Protein AF-A0A0S4MHW8-F1 (afdb_monomer_lite)

InterPro domains:
  IPR002119 Histone H2A 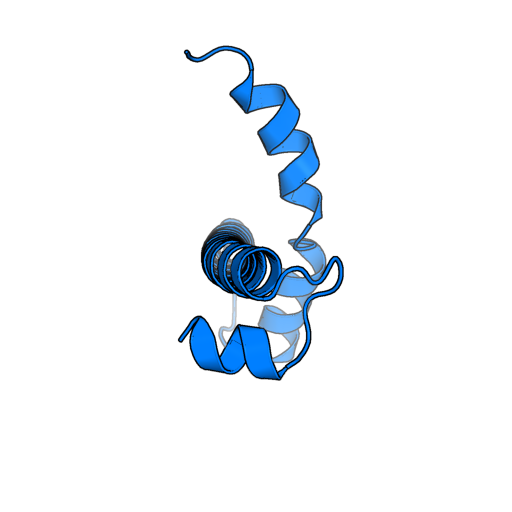[PR00620] (4-26)
  IPR002119 Histone H2A [PR00620] (33-48)
  IPR002119 Histone H2A [PR00620] (48-61)
  IPR002119 Histone H2A [PR00620] (62-76)
  IPR002119 Histone H2A [PTHR23430] (11-78)
  IPR002119 Histone H2A [SM00414] (2-78)
  IPR007125 Core Histone H2A/H2B/H3 domain [PF00125] (13-78)
  IPR009072 Histone-fold [G3DSA:1.10.20.10] (6-78)
  IPR009072 Histone-fold [SSF47113] (15-78)
  IPR061508 Histone H2A, histone fold [cd00074] (16-78)

Organism: Echinococcus multilocularis (NCBI:txid6211)

pLDDT: mean 74.27, std 17.25, range [29.86, 88.81]

Sequence (78 aa):
MVTVSNVMLSRWNRMFLVGRVHRVLRRGNYAERVVAGAPVCMAAVLEYLATEVLEMAGNAARDNKKTRIIPRHLWLAI

Secondary structure (DSSP, 8-state):
--SSHHHHHHHHTTTS-HHHHHHHHHHTT--SS--TTHHHHHHHHHHHHHHHHHHHHHHHHHHTT-SS--HHHHHHH-

Radius of gyration: 16.33 Å; chains: 1; bounding box: 36×24×47 Å

Structure (mmCIF, N/CA/C/O backbone):
data_AF-A0A0S4MHW8-F1
#
_entry.id   AF-A0A0S4MHW8-F1
#
loop_
_atom_site.group_PDB
_atom_site.id
_atom_site.type_symbol
_atom_site.label_atom_id
_atom_site.label_alt_id
_atom_site.label_comp_id
_atom_site.label_asym_id
_atom_site.label_entity_id
_atom_site.label_seq_id
_atom_site.pdbx_PDB_ins_code
_atom_site.Cartn_x
_atom_site.Cartn_y
_atom_site.Cartn_z
_atom_site.occupancy
_atom_site.B_iso_or_equiv
_atom_site.auth_seq_id
_atom_site.auth_comp_id
_atom_site.auth_asym_id
_atom_site.auth_atom_id
_atom_site.pdbx_PDB_model_num
ATOM 1 N N . MET A 1 1 ? 17.430 16.631 13.541 1.00 40.03 1 MET A N 1
ATOM 2 C CA . MET A 1 1 ? 16.344 15.895 12.850 1.00 40.03 1 MET A CA 1
ATOM 3 C C . MET A 1 1 ? 16.712 15.570 11.390 1.00 40.03 1 MET A C 1
ATOM 5 O O . MET A 1 1 ? 15.981 15.969 10.503 1.00 40.03 1 MET A O 1
ATOM 9 N N . VAL A 1 2 ? 17.820 14.857 11.099 1.00 42.94 2 VAL A N 1
ATOM 10 C CA . VAL A 1 2 ? 18.094 14.342 9.721 1.00 42.94 2 VAL A CA 1
ATOM 11 C C . VAL A 1 2 ? 18.809 12.970 9.694 1.00 42.94 2 VAL A C 1
ATOM 13 O O . VAL A 1 2 ? 18.799 12.292 8.677 1.00 42.94 2 VAL A O 1
ATOM 16 N N . THR A 1 3 ? 19.380 12.465 10.793 1.00 34.47 3 THR A N 1
ATOM 17 C CA . THR A 1 3 ? 20.263 11.277 10.723 1.00 34.47 3 THR A CA 1
ATOM 18 C C . THR A 1 3 ? 19.603 9.919 11.005 1.00 34.47 3 THR A C 1
ATOM 20 O O . THR A 1 3 ? 20.214 8.894 10.719 1.00 34.47 3 THR A O 1
ATOM 23 N N . VAL A 1 4 ? 18.353 9.863 11.488 1.00 45.19 4 VAL A N 1
ATOM 24 C CA . VAL A 1 4 ? 17.647 8.583 11.759 1.00 45.19 4 VAL A CA 1
ATOM 25 C C . VAL A 1 4 ? 16.848 8.082 10.540 1.00 45.19 4 VAL A C 1
ATOM 27 O O . VAL A 1 4 ? 16.519 6.900 10.442 1.00 45.19 4 VAL A O 1
ATOM 30 N N . SER A 1 5 ? 16.602 8.942 9.549 1.00 40.31 5 SER A N 1
ATOM 31 C CA . SER A 1 5 ? 15.736 8.625 8.407 1.00 40.31 5 SER A CA 1
ATOM 32 C C . SER A 1 5 ? 16.348 7.605 7.439 1.00 40.31 5 SER A C 1
ATOM 34 O O . SER A 1 5 ? 15.616 6.820 6.849 1.00 40.31 5 SER A O 1
ATOM 36 N N . ASN A 1 6 ? 17.678 7.542 7.296 1.00 36.25 6 ASN A N 1
ATOM 37 C CA . ASN A 1 6 ? 18.303 6.739 6.231 1.00 36.25 6 ASN A CA 1
ATOM 38 C C . ASN A 1 6 ? 18.295 5.215 6.514 1.00 36.25 6 ASN A C 1
ATOM 40 O O . ASN A 1 6 ? 18.152 4.391 5.608 1.00 36.25 6 ASN A O 1
ATOM 44 N N . VAL A 1 7 ? 18.362 4.813 7.789 1.00 39.47 7 VAL A N 1
ATOM 45 C CA . VAL A 1 7 ? 18.271 3.389 8.183 1.00 39.47 7 VAL A CA 1
ATOM 46 C C . VAL A 1 7 ? 16.818 2.902 8.207 1.00 39.47 7 VAL A C 1
ATOM 48 O O . VAL A 1 7 ? 16.544 1.741 7.902 1.00 39.47 7 VAL A O 1
ATOM 51 N N . MET A 1 8 ? 15.861 3.782 8.519 1.00 37.53 8 MET A N 1
ATOM 52 C CA . MET A 1 8 ? 14.441 3.443 8.439 1.00 37.53 8 MET A CA 1
ATOM 53 C C . MET A 1 8 ? 13.986 3.354 6.971 1.00 37.53 8 MET A C 1
ATOM 55 O O . MET A 1 8 ? 13.410 2.340 6.591 1.00 37.53 8 MET A O 1
ATOM 59 N N . LEU A 1 9 ? 14.366 4.302 6.107 1.00 35.97 9 LEU A N 1
ATOM 60 C CA . LEU A 1 9 ? 14.047 4.274 4.668 1.00 35.97 9 LEU A CA 1
ATOM 61 C C . LEU A 1 9 ? 14.509 2.983 3.968 1.00 35.97 9 LEU A C 1
ATOM 63 O O . LEU A 1 9 ? 13.771 2.417 3.164 1.00 35.97 9 LEU A O 1
ATOM 67 N N . SER A 1 10 ? 15.682 2.445 4.317 1.00 41.16 10 SER A N 1
ATOM 68 C CA . SER A 1 10 ? 16.167 1.173 3.750 1.00 41.16 10 SER A CA 1
ATOM 69 C C . SER A 1 10 ? 15.401 -0.066 4.245 1.00 41.16 10 SER A C 1
ATOM 71 O O . SER A 1 10 ? 15.318 -1.062 3.520 1.00 41.16 10 SER A O 1
ATOM 73 N N . ARG A 1 11 ? 14.796 -0.017 5.443 1.00 39.84 11 ARG A N 1
ATOM 74 C CA . ARG A 1 11 ? 13.903 -1.075 5.958 1.00 39.84 11 ARG A CA 1
ATOM 75 C C . ARG A 1 11 ? 12.486 -0.978 5.387 1.00 39.84 11 ARG A C 1
ATOM 77 O O . ARG A 1 11 ? 11.879 -2.023 5.166 1.00 39.84 11 ARG A O 1
ATOM 84 N N . TRP A 1 12 ? 11.997 0.232 5.124 1.00 29.86 12 TRP A N 1
ATOM 85 C CA . TRP A 1 12 ? 10.648 0.497 4.610 1.00 29.86 12 TRP A CA 1
ATOM 86 C C . TRP A 1 12 ? 10.522 0.335 3.086 1.00 29.86 12 TRP A C 1
ATOM 88 O O . TRP A 1 12 ? 9.527 -0.222 2.633 1.00 29.86 12 TRP A O 1
ATOM 98 N N . ASN A 1 13 ? 11.609 0.534 2.320 1.00 44.25 13 ASN A N 1
ATOM 99 C CA . ASN A 1 13 ? 11.748 0.140 0.897 1.00 44.25 13 ASN A CA 1
ATOM 100 C C . ASN A 1 13 ? 11.539 -1.380 0.617 1.00 44.25 13 ASN A C 1
ATOM 102 O O . ASN A 1 13 ? 11.748 -1.879 -0.490 1.00 44.25 13 ASN A O 1
ATOM 106 N N . ARG A 1 14 ? 11.162 -2.160 1.635 1.00 51.50 14 ARG A N 1
ATOM 107 C CA . ARG A 1 14 ? 10.831 -3.587 1.570 1.00 5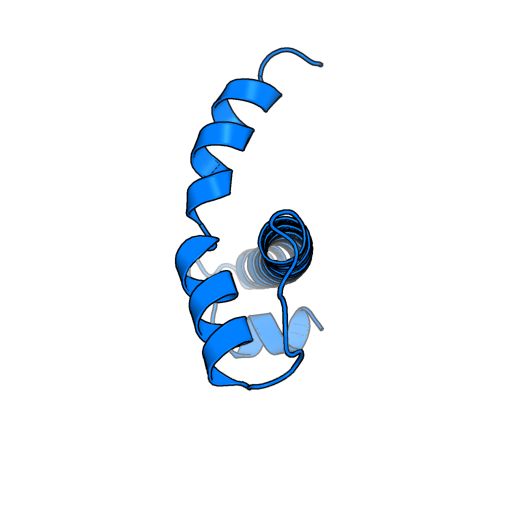1.50 14 ARG A CA 1
ATOM 108 C C . ARG A 1 14 ? 9.327 -3.863 1.699 1.00 51.50 14 ARG A C 1
ATOM 110 O O . ARG A 1 14 ? 8.915 -4.988 1.418 1.00 51.50 14 ARG A O 1
ATOM 117 N N . MET A 1 15 ? 8.517 -2.891 2.126 1.00 54.91 15 MET A N 1
ATOM 118 C CA . MET A 1 15 ? 7.120 -3.131 2.504 1.00 54.91 15 MET A CA 1
ATOM 119 C C . MET A 1 15 ? 6.201 -3.250 1.280 1.00 54.91 15 MET A C 1
ATOM 121 O O . MET A 1 15 ? 5.372 -4.159 1.220 1.00 54.91 15 MET A O 1
ATOM 125 N N . PHE A 1 16 ? 6.459 -2.469 0.229 1.00 58.34 16 PHE A N 1
ATOM 126 C CA . PHE A 1 16 ? 6.000 -2.772 -1.124 1.00 58.34 16 PHE A CA 1
ATOM 127 C C . PHE A 1 16 ? 7.176 -3.314 -1.928 1.00 58.34 16 PHE A C 1
ATOM 129 O O . PHE A 1 16 ? 8.061 -2.581 -2.351 1.00 58.34 16 PHE A O 1
ATOM 136 N N . LEU A 1 17 ? 7.207 -4.634 -2.130 1.00 63.25 17 LEU A N 1
ATOM 137 C CA . LEU A 1 17 ? 8.184 -5.292 -2.997 1.00 63.25 17 LEU A CA 1
ATOM 138 C C . LEU A 1 17 ? 8.163 -4.622 -4.384 1.00 63.25 17 LEU A C 1
ATOM 140 O O . LEU A 1 17 ? 7.324 -4.963 -5.217 1.00 63.25 17 LEU A O 1
ATOM 144 N N . VAL A 1 18 ? 9.099 -3.705 -4.655 1.00 71.75 18 VAL A N 1
ATOM 145 C CA . VAL A 1 18 ? 9.244 -2.988 -5.940 1.00 71.75 18 VAL A CA 1
ATOM 146 C C . VAL A 1 18 ? 9.306 -3.978 -7.109 1.00 71.75 18 VAL A C 1
ATOM 148 O O . VAL A 1 18 ? 8.737 -3.749 -8.176 1.00 71.75 18 VAL A O 1
ATOM 151 N N . GLY A 1 19 ? 9.897 -5.155 -6.875 1.00 75.81 19 GLY A N 1
ATOM 152 C CA . GLY A 1 19 ? 9.898 -6.267 -7.826 1.00 75.81 19 GLY A CA 1
ATOM 153 C C . GLY A 1 19 ? 8.504 -6.832 -8.146 1.00 75.81 19 GLY A C 1
ATOM 154 O O . GLY A 1 19 ? 8.255 -7.213 -9.289 1.00 75.81 19 GLY A O 1
ATOM 155 N N . ARG A 1 20 ? 7.566 -6.852 -7.184 1.00 80.06 20 ARG A N 1
ATOM 156 C CA . ARG A 1 20 ? 6.163 -7.231 -7.435 1.00 80.06 20 ARG A CA 1
ATOM 157 C C . ARG A 1 20 ? 5.446 -6.163 -8.254 1.00 80.06 20 ARG A C 1
ATOM 159 O O . ARG A 1 20 ? 4.787 -6.532 -9.220 1.00 80.06 20 ARG A O 1
ATOM 166 N N . VAL A 1 21 ? 5.618 -4.879 -7.929 1.00 81.19 21 VAL A N 1
ATOM 167 C CA . VAL A 1 21 ? 5.022 -3.766 -8.699 1.00 81.19 21 VAL A CA 1
ATOM 168 C C . VAL A 1 21 ? 5.518 -3.800 -10.142 1.00 81.19 21 VAL A C 1
ATOM 170 O O . VAL A 1 21 ? 4.721 -3.801 -11.074 1.00 81.19 21 VAL A O 1
ATOM 173 N N . HIS A 1 22 ? 6.825 -3.965 -10.343 1.00 80.38 22 HIS A N 1
ATOM 174 C CA . HIS A 1 22 ? 7.409 -4.115 -11.673 1.00 80.38 22 HIS A CA 1
ATOM 175 C C . HIS A 1 22 ? 6.852 -5.334 -12.438 1.00 80.38 22 HIS A C 1
ATOM 177 O O . HIS A 1 22 ? 6.546 -5.231 -13.627 1.00 80.38 22 HIS A O 1
ATOM 183 N N . ARG A 1 23 ? 6.656 -6.482 -11.770 1.00 83.62 23 ARG A N 1
ATOM 184 C CA . ARG A 1 23 ? 6.040 -7.672 -12.386 1.00 83.62 23 ARG A CA 1
ATOM 185 C C . ARG A 1 23 ? 4.576 -7.436 -12.768 1.00 83.62 23 ARG A C 1
ATOM 187 O O . ARG A 1 23 ? 4.163 -7.882 -13.835 1.00 83.62 23 ARG A O 1
ATOM 194 N N . VAL A 1 24 ? 3.804 -6.752 -11.923 1.00 85.12 24 VAL A N 1
ATOM 195 C CA . VAL A 1 24 ? 2.403 -6.395 -12.207 1.00 85.12 24 VAL A CA 1
ATOM 196 C C . VAL A 1 24 ? 2.325 -5.435 -13.392 1.00 85.12 24 VAL A C 1
ATOM 198 O O . VAL A 1 24 ? 1.532 -5.673 -14.297 1.00 85.12 24 VAL A O 1
ATOM 201 N N . LEU A 1 25 ? 3.200 -4.427 -13.449 1.00 81.81 25 LEU A N 1
ATOM 202 C CA . LEU A 1 25 ? 3.252 -3.473 -14.559 1.00 81.81 25 LEU A CA 1
ATOM 203 C C . LEU A 1 25 ? 3.568 -4.153 -15.900 1.00 81.81 25 LEU A C 1
ATOM 205 O O . LEU A 1 25 ? 2.919 -3.853 -16.897 1.00 81.81 25 LEU A O 1
ATOM 209 N N . ARG A 1 26 ? 4.501 -5.118 -15.928 1.00 80.56 26 ARG A N 1
ATOM 210 C CA . ARG A 1 26 ? 4.773 -5.902 -17.147 1.00 80.56 26 ARG A CA 1
ATOM 211 C C . ARG A 1 26 ? 3.634 -6.849 -17.520 1.00 80.56 26 ARG A C 1
ATOM 213 O O . ARG A 1 26 ? 3.369 -7.035 -18.698 1.00 80.56 26 ARG A O 1
ATOM 220 N N . ARG A 1 27 ? 2.963 -7.462 -16.538 1.00 83.38 27 ARG A N 1
ATOM 221 C CA . ARG A 1 27 ? 1.846 -8.388 -16.797 1.00 83.38 27 ARG A CA 1
ATOM 222 C C . ARG A 1 27 ? 0.585 -7.665 -17.276 1.00 83.38 27 ARG A C 1
ATOM 224 O O . ARG A 1 27 ? -0.177 -8.245 -18.036 1.00 83.38 27 ARG A O 1
ATOM 231 N N . GLY A 1 28 ? 0.363 -6.432 -16.827 1.00 82.38 28 GLY A N 1
ATOM 232 C CA . GLY A 1 28 ? -0.799 -5.628 -17.206 1.00 82.38 28 GLY A CA 1
ATOM 233 C C . GLY A 1 28 ? -0.713 -4.979 -18.589 1.00 82.38 28 GLY A C 1
ATOM 234 O O . GLY A 1 28 ? -1.661 -4.312 -18.980 1.00 82.38 28 GLY A O 1
ATOM 235 N N . ASN A 1 29 ? 0.393 -5.162 -19.325 1.0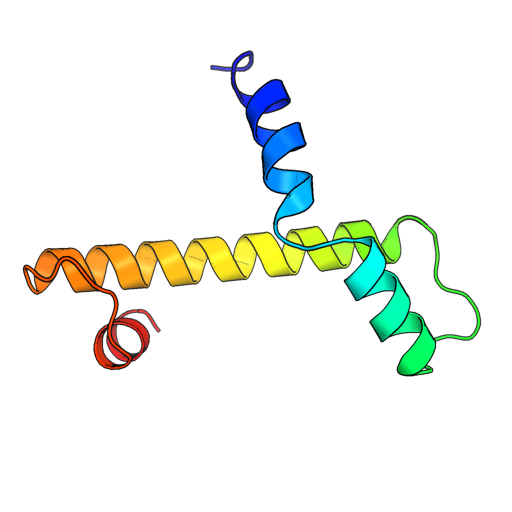0 78.81 29 ASN A N 1
ATOM 236 C CA . ASN A 1 29 ? 0.595 -4.618 -20.674 1.00 78.81 29 ASN A CA 1
ATOM 237 C C . ASN A 1 29 ? 0.377 -3.089 -20.783 1.00 78.81 29 ASN A C 1
ATOM 239 O O . ASN A 1 29 ? -0.001 -2.587 -21.836 1.00 78.81 29 ASN A O 1
ATOM 243 N N . TYR A 1 30 ? 0.625 -2.340 -19.699 1.00 79.75 30 TYR A N 1
ATOM 244 C CA . TYR A 1 30 ? 0.384 -0.890 -19.638 1.00 79.75 30 TYR A CA 1
ATOM 245 C C . TYR A 1 30 ? 1.308 -0.074 -20.557 1.00 79.75 30 TYR A C 1
ATOM 247 O O . TYR A 1 30 ? 0.951 1.025 -20.968 1.00 79.7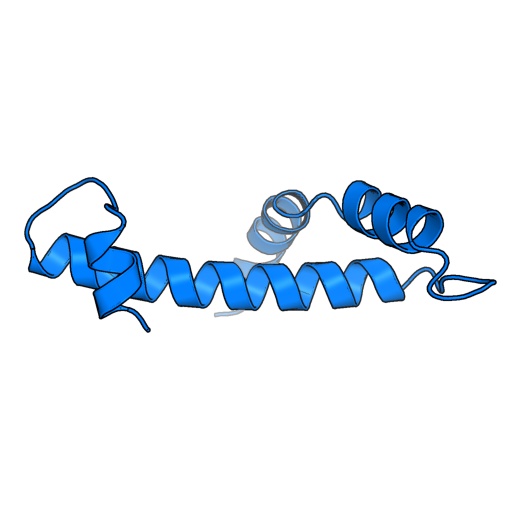5 30 TYR A O 1
ATOM 255 N N . ALA A 1 31 ? 2.504 -0.591 -20.855 1.00 77.50 31 ALA A N 1
ATOM 256 C CA . ALA A 1 31 ? 3.475 0.017 -21.759 1.00 7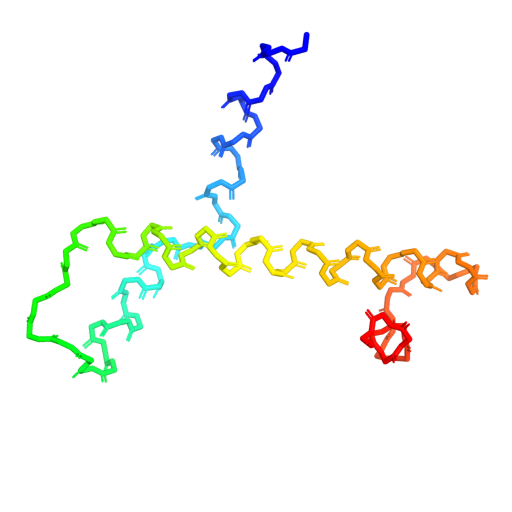7.50 31 ALA A CA 1
ATOM 257 C C . ALA A 1 31 ? 4.445 -1.046 -22.297 1.00 77.50 31 ALA A C 1
ATOM 259 O O . ALA A 1 31 ? 4.765 -2.010 -21.599 1.00 77.50 31 ALA A O 1
ATOM 260 N N . GLU A 1 32 ? 4.963 -0.838 -23.511 1.00 75.81 32 GLU A N 1
ATOM 261 C CA . GLU A 1 32 ? 5.936 -1.734 -24.157 1.00 75.81 32 GLU A CA 1
ATOM 262 C C . GLU A 1 32 ? 7.279 -1.787 -23.402 1.00 75.81 32 GLU A C 1
ATOM 264 O O . GLU A 1 32 ? 7.933 -2.829 -23.327 1.00 75.81 32 GLU A O 1
ATOM 269 N N . ARG A 1 33 ? 7.684 -0.671 -22.780 1.00 77.00 33 ARG A N 1
ATOM 270 C CA . ARG A 1 33 ? 8.885 -0.575 -21.939 1.00 77.00 33 ARG A CA 1
ATOM 271 C C . ARG A 1 33 ? 8.577 0.162 -20.642 1.00 77.00 33 ARG A C 1
ATOM 273 O O . ARG A 1 33 ? 8.109 1.295 -20.652 1.00 77.00 33 ARG A O 1
ATOM 280 N N . VAL A 1 34 ? 8.896 -0.472 -19.516 1.00 78.00 34 VAL A N 1
ATOM 281 C CA . VAL A 1 34 ? 8.785 0.127 -18.179 1.00 78.00 34 VAL A CA 1
ATOM 282 C C . VAL A 1 34 ? 10.155 0.673 -17.776 1.00 78.00 34 VAL A C 1
ATOM 284 O O . VAL A 1 34 ? 11.120 -0.088 -17.689 1.00 78.00 34 VAL A O 1
ATOM 287 N N . VAL A 1 35 ? 10.252 1.984 -17.536 1.00 81.88 35 VAL A N 1
ATOM 288 C CA . VAL A 1 35 ? 11.485 2.634 -17.053 1.00 81.88 35 VAL A CA 1
ATOM 289 C C . VAL A 1 35 ? 11.817 2.122 -15.650 1.00 81.88 35 VAL A C 1
ATOM 291 O O . VAL A 1 35 ? 10.919 1.936 -14.832 1.00 81.88 35 VAL A O 1
ATOM 294 N N . ALA A 1 36 ? 13.102 1.931 -15.337 1.00 77.12 36 ALA A N 1
ATOM 295 C CA . ALA A 1 36 ? 13.548 1.391 -14.047 1.00 77.12 36 ALA A CA 1
ATOM 296 C C . ALA A 1 36 ? 13.045 2.191 -12.823 1.00 77.12 36 ALA A C 1
ATOM 298 O O . ALA A 1 36 ? 12.831 1.610 -11.762 1.00 77.12 36 ALA A O 1
ATOM 299 N N . GLY A 1 37 ? 12.801 3.498 -12.980 1.00 77.94 37 GLY A N 1
ATOM 300 C CA . GLY A 1 37 ? 12.245 4.366 -11.933 1.00 77.94 37 GLY A CA 1
ATOM 301 C C . GLY A 1 37 ? 10.722 4.285 -11.759 1.00 77.94 37 GLY A C 1
ATOM 302 O O . GLY A 1 37 ? 10.219 4.584 -10.681 1.00 77.94 37 GLY A O 1
ATOM 303 N N . ALA A 1 38 ? 9.976 3.821 -12.766 1.00 82.19 38 ALA A N 1
ATOM 304 C CA . ALA A 1 38 ? 8.517 3.728 -12.703 1.00 82.19 38 ALA A CA 1
ATOM 305 C C . ALA A 1 38 ? 7.994 2.834 -11.555 1.00 82.19 38 ALA A C 1
ATOM 307 O O . ALA A 1 38 ? 7.121 3.284 -10.812 1.00 82.19 38 ALA A O 1
ATOM 308 N N . PRO A 1 39 ? 8.510 1.605 -11.330 1.00 81.56 39 PRO A N 1
ATOM 309 C CA . PRO A 1 39 ? 8.042 0.781 -10.218 1.00 81.56 39 PRO A CA 1
ATOM 310 C C . PRO A 1 39 ? 8.422 1.355 -8.848 1.00 81.56 39 PRO A C 1
ATOM 312 O O . PRO A 1 39 ? 7.723 1.075 -7.880 1.00 81.56 39 PRO A O 1
ATOM 315 N N . VAL A 1 40 ? 9.487 2.160 -8.762 1.00 83.50 40 VAL A N 1
ATOM 316 C CA . VAL A 1 40 ? 9.908 2.823 -7.517 1.00 83.50 40 VAL A CA 1
ATOM 317 C C . VAL A 1 40 ? 8.945 3.955 -7.173 1.00 83.50 40 VAL A C 1
ATOM 319 O O . VAL A 1 40 ? 8.434 3.993 -6.059 1.00 83.50 40 VAL A O 1
ATOM 322 N N . CYS A 1 41 ? 8.626 4.825 -8.137 1.00 84.31 41 CYS A N 1
ATOM 323 C CA . CYS A 1 41 ? 7.637 5.886 -7.937 1.00 84.31 41 CYS A CA 1
ATOM 324 C C . CYS A 1 41 ? 6.258 5.312 -7.585 1.00 84.31 41 CYS A C 1
ATOM 326 O O . CYS A 1 41 ? 5.621 5.776 -6.645 1.00 84.31 41 CYS A O 1
ATOM 328 N N . MET A 1 42 ? 5.822 4.263 -8.287 1.00 82.38 42 MET A N 1
ATOM 329 C CA . MET A 1 42 ? 4.547 3.601 -7.996 1.00 82.38 42 MET A CA 1
ATOM 330 C C . MET A 1 42 ? 4.534 2.962 -6.605 1.00 82.38 42 MET A C 1
ATOM 332 O O . MET A 1 42 ? 3.546 3.089 -5.888 1.00 82.38 42 MET A O 1
ATOM 336 N N . ALA A 1 43 ? 5.622 2.302 -6.196 1.00 84.00 43 ALA A N 1
ATOM 337 C CA . ALA A 1 43 ? 5.729 1.748 -4.849 1.00 84.00 43 ALA A CA 1
ATOM 338 C C . ALA A 1 43 ? 5.673 2.849 -3.778 1.00 84.00 43 ALA A C 1
ATOM 340 O O . ALA A 1 43 ? 4.941 2.691 -2.808 1.00 84.00 43 ALA A O 1
ATOM 341 N N . ALA A 1 44 ? 6.364 3.973 -3.989 1.00 83.81 44 ALA A N 1
ATOM 342 C CA . ALA A 1 44 ? 6.384 5.090 -3.046 1.00 83.81 44 ALA A CA 1
ATOM 343 C C . ALA A 1 44 ? 4.997 5.725 -2.849 1.00 83.81 44 ALA A C 1
ATOM 345 O O . ALA A 1 44 ? 4.594 5.979 -1.718 1.00 83.81 44 ALA A O 1
ATOM 346 N N . VAL A 1 45 ? 4.238 5.938 -3.929 1.00 87.12 45 VAL A N 1
ATOM 347 C CA . VAL A 1 45 ? 2.874 6.490 -3.837 1.00 87.12 45 VAL A CA 1
ATOM 348 C C . VAL A 1 45 ? 1.936 5.520 -3.114 1.00 87.12 45 VAL A C 1
ATOM 350 O O . VAL A 1 45 ? 1.169 5.934 -2.249 1.00 87.12 45 VAL A O 1
ATOM 353 N N . LEU A 1 46 ? 2.013 4.224 -3.431 1.00 85.31 46 LEU A N 1
ATOM 354 C CA . LEU A 1 46 ? 1.205 3.202 -2.759 1.00 85.31 46 LEU A CA 1
ATOM 355 C C . LEU A 1 46 ? 1.546 3.079 -1.270 1.00 85.31 46 LEU A C 1
ATOM 357 O O . LEU A 1 46 ? 0.648 2.914 -0.448 1.00 85.31 46 LEU A O 1
ATOM 361 N N . GLU A 1 47 ? 2.827 3.174 -0.921 1.00 84.75 47 GLU A N 1
ATOM 362 C CA . GLU A 1 47 ? 3.293 3.143 0.463 1.00 84.75 47 GLU A CA 1
ATOM 363 C C . GLU A 1 47 ? 2.825 4.365 1.251 1.00 84.75 47 GLU A C 1
ATOM 365 O O . GLU A 1 47 ? 2.345 4.219 2.376 1.00 84.75 47 GLU A O 1
ATOM 370 N N . TYR A 1 48 ? 2.896 5.549 0.641 1.00 86.12 48 TYR A N 1
ATOM 371 C CA . TYR A 1 48 ? 2.386 6.780 1.232 1.00 86.12 48 TYR A CA 1
ATOM 372 C C . TYR A 1 48 ? 0.884 6.675 1.530 1.00 86.12 48 TYR A C 1
ATOM 374 O O . TYR A 1 48 ? 0.475 6.829 2.679 1.00 86.12 48 TYR A O 1
ATOM 382 N N . LEU A 1 49 ? 0.074 6.291 0.537 1.00 86.62 49 LEU A N 1
ATOM 383 C CA . LEU A 1 49 ? -1.375 6.137 0.708 1.00 86.62 49 LEU A CA 1
ATOM 384 C C . LEU A 1 49 ? -1.734 5.070 1.751 1.00 86.62 49 LEU A C 1
ATOM 386 O O . LEU A 1 49 ? -2.641 5.268 2.556 1.00 86.62 49 LEU A O 1
ATOM 390 N N . ALA A 1 50 ? -1.026 3.937 1.759 1.00 85.94 50 ALA A N 1
ATOM 391 C CA . ALA A 1 50 ? -1.263 2.888 2.745 1.00 85.94 50 ALA A CA 1
ATOM 392 C C . ALA A 1 50 ? -0.936 3.361 4.167 1.00 85.94 50 ALA A C 1
ATOM 394 O O . ALA A 1 50 ? -1.673 3.031 5.096 1.00 85.94 50 ALA A O 1
ATOM 395 N N . THR A 1 51 ? 0.145 4.129 4.332 1.00 88.81 51 THR A N 1
ATOM 396 C CA . THR A 1 51 ? 0.560 4.680 5.629 1.00 88.81 51 THR A CA 1
ATOM 397 C C . THR A 1 51 ? -0.469 5.675 6.150 1.00 88.81 51 THR A C 1
ATOM 399 O O . THR A 1 51 ? -0.901 5.530 7.289 1.00 88.81 51 THR A O 1
ATOM 402 N N . GLU A 1 52 ? -0.929 6.599 5.306 1.00 87.38 52 GLU A N 1
ATOM 403 C CA . GLU A 1 52 ? -1.953 7.593 5.653 1.00 87.38 52 GLU A CA 1
ATOM 404 C C . GLU A 1 52 ? -3.244 6.910 6.149 1.00 87.38 52 GLU A C 1
ATOM 406 O O . GLU A 1 52 ? -3.731 7.175 7.249 1.00 87.38 52 GLU A O 1
ATOM 411 N N . VAL A 1 53 ? -3.756 5.933 5.389 1.00 87.31 53 VAL A N 1
ATOM 412 C CA . VAL A 1 53 ? -4.984 5.204 5.751 1.00 87.31 53 VAL A CA 1
ATOM 413 C C . VAL A 1 53 ? -4.798 4.376 7.026 1.00 87.31 53 VAL A C 1
ATOM 415 O O . VAL A 1 53 ? -5.699 4.310 7.864 1.00 87.31 53 VAL A O 1
ATOM 418 N N . LEU A 1 54 ? -3.639 3.732 7.200 1.00 86.44 54 LEU A N 1
ATOM 419 C CA . LEU A 1 54 ? -3.333 2.959 8.408 1.00 86.44 54 LEU A CA 1
ATOM 420 C C . LEU A 1 54 ? -3.202 3.848 9.647 1.00 86.44 54 LEU A C 1
ATOM 422 O O . LEU A 1 54 ? -3.622 3.431 10.727 1.00 86.44 54 LEU A O 1
ATOM 426 N N . GLU A 1 55 ? -2.648 5.050 9.507 1.00 87.31 55 GLU A N 1
ATOM 427 C CA . GLU A 1 55 ? -2.533 6.023 10.591 1.00 87.31 55 GLU A CA 1
ATOM 428 C C . GLU A 1 55 ? -3.915 6.509 11.039 1.00 87.31 55 GLU A C 1
ATOM 430 O O . GLU A 1 55 ? -4.248 6.415 12.225 1.00 87.31 55 GLU A O 1
ATOM 435 N N . MET A 1 56 ? -4.770 6.910 10.093 1.00 88.44 56 MET A N 1
ATOM 436 C CA . MET A 1 56 ? -6.143 7.331 10.389 1.00 88.44 56 MET A CA 1
ATOM 437 C C . MET A 1 56 ? -6.972 6.191 11.001 1.00 88.44 56 MET A C 1
ATOM 439 O O . MET A 1 56 ? -7.628 6.371 12.030 1.00 88.44 56 MET A O 1
ATOM 443 N N . ALA A 1 57 ? -6.886 4.979 10.445 1.00 87.12 57 ALA A N 1
ATOM 444 C CA . ALA A 1 57 ? -7.586 3.811 10.982 1.00 87.12 57 ALA A CA 1
ATOM 445 C C . ALA A 1 57 ? -7.046 3.374 12.356 1.00 87.12 57 ALA A C 1
ATOM 447 O O . ALA A 1 57 ? -7.800 2.863 13.191 1.00 87.12 57 ALA A O 1
ATOM 448 N N . GLY A 1 58 ? -5.751 3.574 12.608 1.00 88.25 58 GLY A N 1
ATOM 449 C CA . GLY A 1 58 ? -5.112 3.343 13.900 1.00 88.25 58 GLY A CA 1
ATOM 450 C C . GLY A 1 58 ? -5.592 4.323 14.969 1.00 88.25 58 GLY A C 1
ATOM 451 O O . GLY A 1 58 ? -5.888 3.903 16.090 1.00 88.25 58 GLY A O 1
ATOM 452 N N . ASN A 1 59 ? -5.743 5.600 14.615 1.00 87.88 59 ASN A N 1
ATOM 453 C CA . ASN A 1 59 ? -6.302 6.621 15.500 1.00 87.88 59 ASN A CA 1
ATOM 454 C C . ASN A 1 59 ? -7.772 6.320 15.825 1.00 87.88 59 ASN A C 1
ATOM 456 O O . ASN A 1 59 ? -8.116 6.188 16.999 1.00 87.88 59 ASN A O 1
ATOM 460 N N . ALA A 1 60 ? -8.599 6.020 14.817 1.00 86.12 60 ALA A N 1
ATOM 461 C CA . ALA A 1 60 ? -9.990 5.615 15.032 1.00 86.12 60 ALA A CA 1
ATOM 462 C C . ALA A 1 60 ? -10.116 4.340 15.895 1.00 86.12 60 ALA A C 1
ATOM 464 O O . ALA A 1 60 ? -11.052 4.199 16.687 1.00 86.12 60 ALA A O 1
ATOM 465 N N . ALA A 1 61 ? -9.176 3.394 15.783 1.00 88.56 61 ALA A N 1
ATOM 466 C CA . ALA A 1 61 ? -9.144 2.212 16.645 1.00 88.56 61 ALA A CA 1
ATOM 467 C C . ALA A 1 61 ? -8.810 2.557 18.107 1.00 88.56 61 ALA A C 1
ATOM 469 O O . ALA A 1 61 ? -9.427 2.004 19.024 1.00 88.56 61 ALA A O 1
ATOM 470 N N . ARG A 1 62 ? -7.865 3.483 18.324 1.00 86.50 62 ARG A N 1
ATOM 471 C CA . ARG A 1 62 ? -7.491 3.988 19.654 1.00 86.50 62 ARG A CA 1
ATOM 472 C C . ARG A 1 62 ? -8.640 4.737 20.317 1.00 86.50 62 ARG A C 1
ATOM 474 O O . ARG A 1 62 ? -8.910 4.470 21.487 1.00 86.50 62 ARG A O 1
ATOM 481 N N . ASP A 1 63 ? -9.365 5.561 19.565 1.00 87.19 63 ASP A N 1
ATOM 482 C CA . ASP A 1 63 ? -10.546 6.282 20.058 1.00 87.19 63 ASP A CA 1
ATOM 483 C C . ASP A 1 63 ? -11.642 5.313 20.517 1.00 87.19 63 ASP A C 1
ATOM 485 O O . ASP A 1 63 ? -12.271 5.492 21.560 1.00 87.19 63 ASP A O 1
ATOM 489 N N . ASN A 1 64 ? -11.795 4.196 19.802 1.00 83.75 64 ASN A N 1
ATOM 490 C CA . ASN A 1 64 ? -12.703 3.110 20.167 1.00 83.75 64 ASN A CA 1
ATOM 491 C C . ASN A 1 64 ? -12.133 2.147 21.232 1.00 83.75 64 ASN A C 1
ATOM 493 O O . ASN A 1 64 ? -12.756 1.124 21.535 1.00 83.75 64 ASN A O 1
ATOM 497 N N . LYS A 1 65 ? -10.961 2.449 21.815 1.00 86.38 65 LYS A N 1
ATOM 498 C CA . LYS A 1 65 ? -10.244 1.635 22.818 1.00 86.38 65 LYS A CA 1
ATOM 499 C C . LYS A 1 65 ? -10.008 0.186 22.370 1.00 86.38 65 LYS A C 1
ATOM 501 O O . LYS A 1 65 ? -10.009 -0.743 23.181 1.00 86.38 65 LYS A O 1
ATOM 506 N N . LYS A 1 66 ? -9.827 -0.035 21.066 1.00 84.19 66 LYS A N 1
ATOM 507 C CA . LYS A 1 66 ? -9.547 -1.350 20.481 1.00 84.19 66 LYS A CA 1
ATOM 508 C C . LYS A 1 66 ? -8.084 -1.429 20.058 1.00 84.19 66 LYS A C 1
ATOM 510 O O . LYS A 1 66 ? -7.550 -0.531 19.424 1.00 84.19 66 LYS A O 1
ATOM 515 N N . THR A 1 67 ? -7.448 -2.560 20.354 1.00 80.06 67 THR A N 1
ATOM 516 C CA . THR A 1 67 ? -6.055 -2.847 19.965 1.00 80.06 67 THR A CA 1
ATOM 517 C C . THR A 1 67 ? -5.922 -3.398 18.542 1.00 80.06 67 THR A C 1
ATOM 519 O O . THR A 1 67 ? -4.811 -3.539 18.038 1.00 80.06 67 THR A O 1
ATOM 522 N N . ARG A 1 68 ? -7.042 -3.718 17.879 1.00 84.94 68 ARG A N 1
ATOM 523 C CA . ARG A 1 68 ? -7.092 -4.258 16.515 1.00 84.94 68 ARG A CA 1
ATOM 524 C C . ARG A 1 68 ? -7.892 -3.325 15.605 1.00 84.94 68 ARG A C 1
ATOM 526 O O . ARG A 1 68 ? -8.983 -2.890 15.974 1.00 84.94 68 ARG A O 1
ATOM 533 N N . ILE A 1 69 ? -7.373 -3.070 14.404 1.00 84.69 69 ILE A N 1
ATOM 534 C CA . ILE A 1 69 ? -8.095 -2.366 13.337 1.00 84.69 69 ILE A CA 1
ATOM 535 C C . ILE A 1 69 ? -9.176 -3.308 12.780 1.00 84.69 69 ILE A C 1
ATOM 537 O O . ILE A 1 69 ? -8.889 -4.445 12.409 1.00 84.69 69 ILE A O 1
ATOM 541 N N . ILE A 1 70 ? -10.429 -2.851 12.771 1.00 87.94 70 ILE A N 1
ATOM 542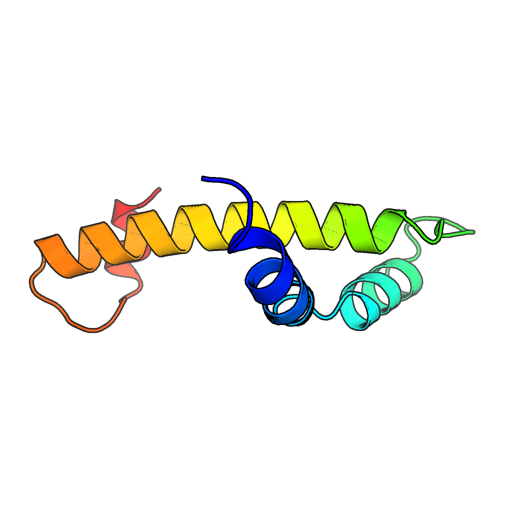 C CA . ILE A 1 70 ? -11.616 -3.569 12.274 1.00 87.94 70 ILE A CA 1
ATOM 543 C C . ILE A 1 70 ? -12.111 -2.800 11.037 1.00 87.94 70 ILE A C 1
ATOM 545 O O . ILE A 1 70 ? -11.905 -1.585 11.000 1.00 87.94 70 ILE A O 1
ATOM 549 N N . PRO A 1 71 ? -12.800 -3.422 10.057 1.00 85.56 71 PRO A N 1
ATOM 550 C CA . PRO A 1 71 ? -13.332 -2.704 8.891 1.00 85.56 71 PRO A CA 1
ATOM 551 C C . PRO A 1 71 ? -14.127 -1.429 9.223 1.00 85.56 71 PRO A C 1
ATOM 553 O O . PRO A 1 71 ? -14.092 -0.464 8.470 1.00 85.56 71 PRO A O 1
ATOM 556 N N . ARG A 1 72 ? -14.765 -1.367 10.399 1.00 84.25 72 ARG A N 1
ATOM 557 C CA . ARG A 1 72 ? -15.443 -0.162 10.899 1.00 84.25 72 ARG A CA 1
ATOM 558 C C . ARG A 1 72 ? -14.503 1.029 11.139 1.00 84.25 72 ARG A C 1
ATOM 560 O O . ARG A 1 72 ? -14.912 2.156 10.911 1.00 84.25 72 ARG A O 1
ATOM 567 N N . HIS A 1 73 ? -13.267 0.803 11.586 1.00 84.25 73 HIS A N 1
ATOM 568 C CA . HIS A 1 73 ? -12.284 1.879 11.770 1.00 84.25 73 HIS A CA 1
ATOM 569 C C . HIS A 1 73 ? -11.754 2.397 10.431 1.00 84.25 73 HIS A C 1
ATOM 571 O O . HIS A 1 73 ? -11.431 3.570 10.341 1.00 84.25 73 HIS A O 1
ATOM 577 N N . LEU A 1 74 ? -11.718 1.550 9.393 1.00 81.62 74 LEU A N 1
ATOM 578 C CA . LEU A 1 74 ? -11.416 1.999 8.030 1.00 81.62 74 LEU A CA 1
ATOM 579 C C . LEU A 1 74 ? -12.534 2.898 7.491 1.00 81.62 74 LEU A C 1
ATOM 581 O O . LEU A 1 74 ? -12.248 3.904 6.864 1.00 81.62 74 LEU A O 1
ATOM 585 N N . TRP A 1 75 ? -13.796 2.577 7.791 1.00 76.75 75 TRP A N 1
ATOM 586 C CA . TRP A 1 75 ? -14.940 3.407 7.393 1.00 76.75 75 TRP A CA 1
ATOM 587 C C . TRP A 1 75 ? -15.000 4.766 8.103 1.00 76.75 75 TRP A C 1
ATOM 589 O O . TRP A 1 75 ? -15.585 5.698 7.580 1.00 76.75 75 TRP A O 1
ATOM 599 N N . LEU A 1 76 ? -14.438 4.872 9.310 1.00 79.00 76 LEU A N 1
ATOM 600 C CA . LEU A 1 76 ? -14.339 6.139 10.050 1.00 79.00 76 LEU A CA 1
ATOM 601 C C . LEU A 1 76 ? -13.103 6.962 9.662 1.00 79.00 76 LEU A C 1
ATOM 603 O O . LEU A 1 76 ? -13.009 8.125 10.037 1.00 79.00 76 LEU A O 1
ATOM 607 N N . ALA A 1 77 ? -12.139 6.336 8.989 1.00 74.25 77 ALA A N 1
ATOM 608 C CA . ALA A 1 77 ? -10.871 6.934 8.596 1.00 74.25 77 ALA A CA 1
ATOM 609 C C . ALA A 1 77 ? -10.898 7.554 7.188 1.00 74.25 77 ALA A C 1
ATOM 611 O O . ALA A 1 77 ? -9.940 8.227 6.825 1.00 74.25 77 ALA A O 1
ATOM 612 N N . ILE A 1 78 ? -11.953 7.304 6.407 1.00 75.44 78 ILE A N 1
ATOM 613 C CA . ILE A 1 78 ? -12.194 7.857 5.063 1.00 75.44 78 ILE A CA 1
ATOM 614 C C . ILE A 1 78 ? -13.350 8.847 5.165 1.00 75.44 78 ILE A C 1
ATOM 616 O O . ILE A 1 78 ? -13.232 9.941 4.575 1.00 75.44 78 ILE A O 1
#

Foldseek 3Di:
DPPPVPVVVVVLCPVPPLVVLVVVCVVVPPDPDDDPCNSVVVSVVVSVVVVLLCVQLVVLCVVVVHPDRDVVSSVVSD